Protein AF-A0A2N2G5C1-F1 (afdb_monomer_lite)

pLDDT: mean 96.47, std 3.49, range [79.81, 98.88]

Radius of gyration: 12.52 Å; chains: 1; bounding box: 29×28×28 Å

Sequence (85 aa):
SIDIAKDKAFTSASFGFPTDTWTSIFKQMPHLEQGFSNRNRLIPFGGGLPIFDEDVKIGAIGVSGGTEEEDIICAKYAIEQIGLK

Foldseek 3Di:
DVLQFVLLQVQCQVVVAFLCVLVVVCVVPVVVCVVPVPDPSRDNAGQKGFWDDPPDGPGIGGADDDPRVVSNVVRVVVNVVVVID

Secondary structure (DSSP, 8-state):
-HHHHHHHHHHHHHHSS-TTHHHHHHHH-HHHHHHHTTSTT---SSSEEEEEETTEEEEEEE--SS-HHHHHHHHHHHHHHTT--

Structure (mmCIF, N/CA/C/O backbone):
data_AF-A0A2N2G5C1-F1
#
_entry.id   AF-A0A2N2G5C1-F1
#
loop_
_atom_site.group_PDB
_atom_site.id
_atom_site.type_symbol
_atom_site.label_atom_id
_atom_site.label_alt_id
_atom_site.label_comp_id
_atom_site.label_asym_id
_atom_site.label_entity_id
_atom_site.label_seq_id
_atom_site.pdbx_PDB_ins_code
_atom_site.Cartn_x
_atom_site.Cartn_y
_atom_site.Cartn_z
_atom_site.occupancy
_atom_site.B_iso_or_equiv
_atom_site.auth_seq_id
_atom_site.auth_comp_id
_atom_site.auth_asym_id
_atom_site.auth_atom_id
_atom_site.pdbx_PDB_model_num
ATOM 1 N N . SER A 1 1 ? -0.020 5.028 -12.954 1.00 91.81 1 SER A N 1
ATOM 2 C CA . SER A 1 1 ? -0.472 5.309 -11.576 1.00 91.81 1 SER A CA 1
ATOM 3 C C . SER A 1 1 ? -1.774 4.621 -11.186 1.00 91.81 1 SER A C 1
ATOM 5 O O . SER A 1 1 ? -1.861 4.183 -10.051 1.00 91.81 1 SER A O 1
ATOM 7 N N . ILE A 1 2 ? -2.766 4.465 -12.079 1.00 98.19 2 ILE A N 1
ATOM 8 C CA . ILE A 1 2 ? -4.058 3.826 -11.735 1.00 98.19 2 ILE A CA 1
ATOM 9 C C . ILE A 1 2 ? -3.874 2.416 -11.153 1.00 98.19 2 ILE A C 1
ATOM 11 O O . ILE A 1 2 ? -4.331 2.150 -10.045 1.00 98.19 2 ILE A O 1
ATOM 15 N N . ASP A 1 3 ? -3.190 1.526 -11.873 1.00 98.38 3 ASP A N 1
ATOM 16 C CA . ASP A 1 3 ? -3.034 0.140 -11.413 1.00 98.38 3 ASP A CA 1
ATOM 17 C C . ASP A 1 3 ? -2.076 0.033 -10.223 1.00 98.38 3 ASP A C 1
ATOM 19 O O . ASP A 1 3 ? -2.360 -0.687 -9.275 1.00 98.38 3 ASP A O 1
ATOM 23 N N . I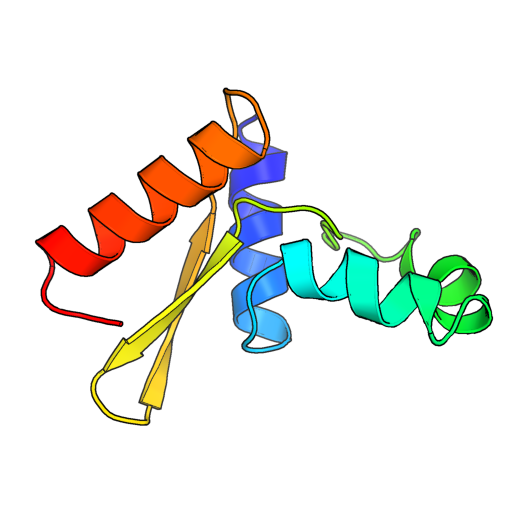LE A 1 4 ? -1.020 0.853 -10.194 1.00 98.31 4 ILE A N 1
ATOM 24 C CA . ILE A 1 4 ? -0.092 0.932 -9.054 1.00 98.31 4 ILE A CA 1
ATOM 25 C C . ILE A 1 4 ? -0.828 1.344 -7.772 1.00 98.31 4 ILE A C 1
ATOM 27 O O . ILE A 1 4 ? -0.622 0.725 -6.736 1.00 98.31 4 ILE A O 1
ATOM 31 N N . ALA A 1 5 ? -1.706 2.352 -7.818 1.00 98.81 5 ALA A N 1
ATOM 32 C CA . ALA A 1 5 ? -2.492 2.762 -6.652 1.00 98.81 5 ALA A CA 1
ATOM 33 C C . ALA A 1 5 ? -3.389 1.618 -6.149 1.00 98.81 5 ALA A C 1
ATOM 35 O O . ALA A 1 5 ? -3.407 1.317 -4.955 1.00 98.81 5 ALA A O 1
ATOM 36 N N . LYS A 1 6 ? -4.077 0.921 -7.064 1.00 98.75 6 LYS A N 1
ATOM 37 C CA . LYS A 1 6 ? -4.907 -0.247 -6.722 1.00 98.75 6 LYS A CA 1
ATOM 38 C C . LYS A 1 6 ? -4.083 -1.382 -6.118 1.00 98.75 6 LYS A C 1
ATOM 40 O O . LYS A 1 6 ? -4.533 -2.023 -5.172 1.00 98.75 6 LYS A O 1
ATOM 45 N N . ASP A 1 7 ? -2.891 -1.628 -6.646 1.00 98.56 7 ASP A N 1
ATOM 46 C CA . ASP A 1 7 ? -2.037 -2.724 -6.198 1.00 98.56 7 ASP A CA 1
ATOM 47 C C . ASP A 1 7 ? -1.272 -2.395 -4.909 1.00 98.56 7 ASP A C 1
ATOM 49 O O . ASP A 1 7 ? -1.054 -3.289 -4.094 1.00 98.56 7 ASP A O 1
ATOM 53 N N . LYS A 1 8 ? -0.981 -1.118 -4.628 1.00 98.75 8 LYS A N 1
ATOM 54 C CA . LYS A 1 8 ? -0.535 -0.658 -3.301 1.00 98.75 8 LYS A CA 1
ATOM 55 C C . LYS A 1 8 ? -1.608 -0.905 -2.238 1.00 98.75 8 LYS A C 1
ATOM 57 O O . LYS A 1 8 ? -1.308 -1.496 -1.200 1.00 98.75 8 LYS A O 1
ATOM 62 N N . ALA A 1 9 ? -2.860 -0.529 -2.520 1.00 98.88 9 ALA A N 1
ATOM 63 C CA . ALA A 1 9 ? -3.990 -0.818 -1.634 1.00 98.88 9 ALA A CA 1
ATOM 64 C C . ALA A 1 9 ? -4.152 -2.332 -1.430 1.00 98.88 9 ALA A C 1
ATOM 66 O O . ALA A 1 9 ? -4.238 -2.809 -0.303 1.00 98.88 9 ALA A O 1
ATOM 67 N N . PHE A 1 10 ? -4.124 -3.111 -2.515 1.00 98.69 10 PHE A N 1
ATOM 68 C CA . PHE A 1 10 ? -4.225 -4.569 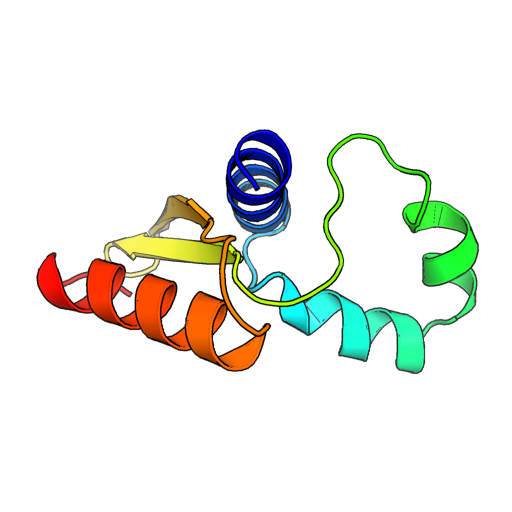-2.453 1.00 98.69 10 PHE A CA 1
ATOM 69 C C . PHE A 1 10 ? -3.089 -5.207 -1.649 1.00 98.69 10 PHE A C 1
ATOM 71 O O . PHE A 1 10 ? -3.344 -6.081 -0.820 1.00 98.69 10 PHE A O 1
ATOM 78 N N . THR A 1 11 ? -1.850 -4.761 -1.861 1.00 98.38 11 THR A N 1
ATOM 79 C CA . THR A 1 11 ? -0.679 -5.242 -1.123 1.00 98.38 11 THR A CA 1
ATOM 80 C C . THR A 1 11 ? -0.865 -4.986 0.366 1.00 98.38 11 THR A C 1
ATOM 82 O O . THR A 1 11 ? -0.806 -5.918 1.168 1.00 98.38 11 THR A O 1
ATOM 85 N N . SER A 1 12 ? -1.158 -3.743 0.744 1.00 98.62 12 SER A N 1
ATOM 86 C CA . SER A 1 12 ? -1.304 -3.384 2.150 1.00 98.62 12 SER A CA 1
ATOM 87 C C . SER A 1 12 ? -2.500 -4.079 2.811 1.00 98.62 12 SER A C 1
ATOM 89 O O . SER A 1 12 ? -2.365 -4.622 3.907 1.00 98.62 12 SER A O 1
ATOM 91 N N . ALA A 1 13 ? -3.634 -4.205 2.114 1.00 98.44 13 ALA A N 1
ATOM 92 C CA . ALA A 1 13 ? -4.780 -4.979 2.592 1.00 98.44 13 ALA A CA 1
ATOM 93 C C . ALA A 1 13 ? -4.433 -6.463 2.801 1.00 98.44 13 ALA A C 1
ATOM 95 O O . ALA A 1 13 ? -4.866 -7.056 3.790 1.00 98.44 13 ALA A O 1
ATOM 96 N N . SER A 1 14 ? -3.629 -7.060 1.916 1.00 97.38 14 SER A N 1
ATOM 97 C CA . SER A 1 14 ? -3.262 -8.482 1.982 1.00 97.38 14 SER A CA 1
ATOM 98 C C . SER A 1 14 ? -2.358 -8.791 3.173 1.00 97.38 14 SER A C 1
ATOM 100 O O . SER A 1 14 ? -2.620 -9.736 3.914 1.00 97.38 14 SER A O 1
ATOM 102 N N . PHE A 1 15 ? -1.325 -7.976 3.394 1.00 96.31 15 PHE A N 1
ATOM 103 C CA . PHE A 1 15 ? -0.325 -8.234 4.436 1.00 96.31 15 PHE A CA 1
ATOM 104 C C . PHE A 1 15 ? -0.623 -7.532 5.766 1.00 96.31 15 PHE A C 1
ATOM 106 O O . PHE A 1 15 ? -0.161 -7.974 6.812 1.00 96.31 15 PHE A O 1
ATOM 113 N N . GLY A 1 16 ? -1.447 -6.483 5.750 1.00 97.31 16 GLY A N 1
ATOM 114 C CA . GLY A 1 16 ? -1.835 -5.724 6.939 1.00 97.31 16 GLY A CA 1
ATOM 115 C C . GLY A 1 16 ? -0.792 -4.726 7.433 1.00 97.31 16 GLY A C 1
ATOM 116 O O . GLY A 1 16 ? -0.869 -4.315 8.584 1.00 97.31 16 GLY A O 1
ATOM 117 N N . PHE A 1 17 ? 0.166 -4.337 6.590 1.00 98.19 17 PHE A N 1
ATOM 118 C CA . PHE A 1 17 ? 1.180 -3.338 6.922 1.00 98.19 17 PHE A CA 1
ATOM 119 C C . PHE A 1 17 ? 1.443 -2.370 5.749 1.00 98.19 17 PHE A C 1
ATOM 121 O O . PHE A 1 17 ? 1.071 -2.677 4.608 1.00 98.19 17 PHE A O 1
ATOM 128 N N . PRO A 1 18 ? 2.058 -1.198 6.006 1.00 98.62 18 PRO A N 1
ATOM 129 C CA . PRO A 1 18 ? 2.437 -0.226 4.977 1.00 98.62 18 PRO A CA 1
ATOM 130 C C . PRO A 1 18 ? 3.349 -0.808 3.891 1.00 98.62 18 PRO A C 1
ATOM 132 O O . PRO A 1 18 ? 4.281 -1.549 4.198 1.00 98.62 18 PRO A O 1
ATOM 135 N N . THR A 1 19 ? 3.120 -0.487 2.618 1.00 98.50 19 THR A N 1
ATOM 136 C CA . THR A 1 19 ? 3.855 -1.113 1.501 1.00 98.50 19 THR A CA 1
ATOM 137 C C . THR A 1 19 ? 5.362 -0.845 1.512 1.00 98.50 19 THR A C 1
ATOM 139 O O . THR A 1 19 ? 6.127 -1.705 1.085 1.00 98.50 19 THR A O 1
ATOM 142 N N . ASP A 1 20 ? 5.806 0.284 2.064 1.00 98.19 20 ASP A N 1
ATOM 143 C CA . ASP A 1 20 ? 7.216 0.632 2.306 1.00 98.19 20 ASP A CA 1
ATOM 144 C C . ASP A 1 20 ? 7.905 -0.288 3.331 1.00 98.19 20 ASP A C 1
ATOM 146 O O . ASP A 1 20 ? 9.130 -0.431 3.322 1.00 98.19 20 ASP A O 1
ATOM 150 N N . THR A 1 21 ? 7.140 -1.003 4.162 1.00 98.00 21 THR A N 1
ATOM 151 C CA . THR A 1 21 ? 7.684 -2.016 5.085 1.00 98.00 21 THR A CA 1
ATOM 152 C C . THR A 1 21 ? 8.394 -3.145 4.326 1.00 98.00 21 THR A C 1
ATOM 154 O O . THR A 1 21 ? 9.378 -3.698 4.825 1.00 98.00 21 THR A O 1
ATOM 157 N N . TRP A 1 22 ? 7.969 -3.453 3.092 1.00 96.50 22 TRP A N 1
ATOM 158 C CA . TRP A 1 22 ? 8.629 -4.454 2.245 1.00 96.50 22 TRP A CA 1
ATOM 159 C C . TRP A 1 22 ? 10.090 -4.129 1.960 1.00 96.50 22 TRP A C 1
ATOM 161 O O . TRP A 1 22 ? 10.918 -5.037 1.979 1.00 96.50 22 TRP A O 1
ATOM 171 N N . THR A 1 23 ? 10.433 -2.853 1.782 1.00 93.94 23 THR A N 1
ATOM 172 C CA . THR A 1 23 ? 11.819 -2.419 1.572 1.00 93.94 23 THR A CA 1
ATOM 173 C C . THR A 1 23 ? 12.714 -2.856 2.732 1.00 93.94 23 THR A C 1
ATOM 175 O O . THR A 1 23 ? 13.828 -3.338 2.525 1.00 93.94 23 THR A O 1
ATOM 178 N N . SER A 1 24 ? 12.224 -2.732 3.968 1.00 95.25 24 SER A N 1
ATOM 179 C CA . SER A 1 24 ? 12.943 -3.183 5.164 1.00 95.25 24 SER A CA 1
ATOM 180 C C . SER A 1 24 ? 13.010 -4.710 5.256 1.00 95.25 24 SER A C 1
ATOM 182 O O . SER A 1 24 ? 14.068 -5.250 5.581 1.00 95.25 24 SER A O 1
ATOM 184 N N . ILE A 1 25 ? 11.921 -5.412 4.919 1.00 9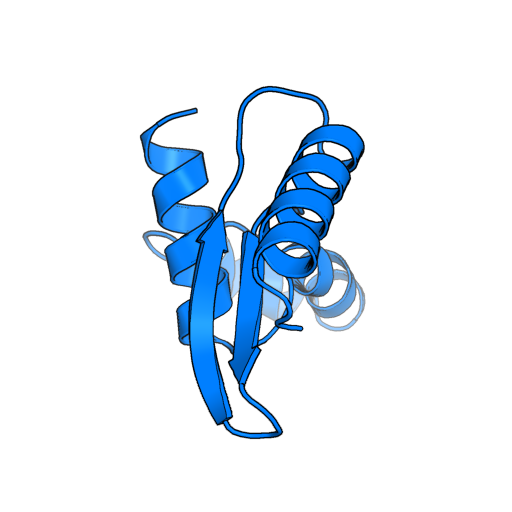5.81 25 ILE A N 1
ATOM 185 C CA . ILE A 1 25 ? 11.871 -6.884 4.895 1.00 95.81 25 ILE A CA 1
ATOM 186 C C . ILE A 1 25 ? 12.888 -7.443 3.894 1.00 95.81 25 ILE A C 1
ATOM 188 O O . ILE A 1 25 ? 13.681 -8.313 4.245 1.00 95.81 25 ILE A O 1
ATOM 192 N N . PHE A 1 26 ? 12.914 -6.924 2.667 1.00 95.25 26 PHE A N 1
ATOM 193 C CA . PHE A 1 26 ? 13.829 -7.379 1.620 1.00 95.25 26 PHE A CA 1
ATOM 194 C C . PHE A 1 26 ? 15.293 -7.116 1.969 1.00 95.25 26 PHE A C 1
ATOM 196 O O . PHE A 1 26 ? 16.126 -8.002 1.782 1.00 95.25 26 PHE A O 1
ATOM 203 N N . LYS A 1 27 ? 15.606 -5.973 2.594 1.00 94.12 27 LYS A N 1
ATOM 204 C CA . LYS A 1 27 ? 16.959 -5.701 3.110 1.00 94.12 27 LYS A CA 1
ATOM 205 C C . LYS A 1 27 ? 17.413 -6.728 4.152 1.00 94.12 27 LYS A C 1
ATOM 207 O O . LYS A 1 27 ? 18.580 -7.107 4.155 1.00 94.12 27 LYS A O 1
ATOM 212 N N . GLN A 1 28 ? 16.518 -7.169 5.037 1.00 96.56 28 GLN A N 1
ATOM 213 C CA . GLN A 1 28 ? 16.838 -8.167 6.067 1.00 96.56 28 GLN A CA 1
ATOM 214 C C . GLN A 1 28 ? 16.844 -9.600 5.521 1.00 96.56 28 GLN A C 1
ATOM 216 O O . GLN A 1 28 ? 17.573 -10.455 6.023 1.00 96.56 28 GLN A O 1
ATOM 221 N N . MET A 1 29 ? 16.038 -9.872 4.494 1.00 94.38 29 MET A N 1
ATOM 222 C CA . MET A 1 29 ? 15.828 -11.202 3.926 1.00 94.38 29 MET A CA 1
ATOM 223 C C . MET A 1 29 ? 15.891 -11.167 2.386 1.00 94.38 29 MET A C 1
ATOM 225 O O . MET A 1 29 ? 14.864 -11.342 1.729 1.00 94.38 29 MET A O 1
ATOM 229 N N . PRO A 1 30 ? 17.085 -11.022 1.775 1.00 92.38 30 PRO A N 1
ATOM 230 C CA . PRO A 1 30 ? 17.220 -10.853 0.319 1.00 92.38 30 PRO A CA 1
ATOM 231 C C . PRO A 1 30 ? 16.662 -12.017 -0.518 1.00 92.38 30 PRO A C 1
ATOM 233 O O . PRO A 1 30 ? 16.254 -11.845 -1.663 1.00 92.38 30 PRO A O 1
ATOM 236 N N . HIS A 1 31 ? 16.602 -13.224 0.053 1.00 92.06 31 HIS A N 1
ATOM 237 C CA . HIS A 1 31 ? 15.985 -14.380 -0.602 1.00 92.06 31 HIS A CA 1
ATOM 238 C C . HIS A 1 31 ? 14.468 -14.204 -0.811 1.00 92.06 31 HIS A C 1
ATOM 240 O O . HIS A 1 31 ? 13.915 -14.753 -1.765 1.00 92.06 31 HIS A O 1
ATOM 246 N N . LEU A 1 32 ? 13.791 -13.427 0.045 1.00 92.69 32 LEU A N 1
ATOM 247 C CA . LEU A 1 32 ? 12.379 -13.094 -0.141 1.00 92.69 32 LEU A CA 1
ATOM 248 C C . LEU A 1 32 ? 12.190 -12.125 -1.301 1.00 92.69 32 LEU A C 1
ATOM 250 O O . LEU A 1 32 ? 11.249 -12.310 -2.062 1.00 92.69 32 LEU A O 1
ATOM 254 N N . GLU A 1 33 ? 13.091 -11.161 -1.494 1.00 92.69 33 GLU A N 1
ATOM 255 C CA . GLU A 1 33 ? 13.034 -10.240 -2.635 1.00 92.69 33 GLU A CA 1
ATOM 256 C C . GLU A 1 33 ? 13.003 -11.017 -3.959 1.00 92.69 33 GLU A C 1
ATOM 258 O O . GLU A 1 33 ? 12.106 -10.833 -4.777 1.00 92.69 33 GLU A O 1
ATOM 263 N N . GLN A 1 34 ? 13.897 -11.994 -4.130 1.00 87.31 34 GLN A N 1
ATOM 264 C CA . GLN A 1 34 ? 13.923 -12.837 -5.332 1.00 87.31 34 GLN A CA 1
ATOM 265 C C . GLN A 1 34 ? 12.618 -13.626 -5.542 1.00 87.31 34 GLN A C 1
ATOM 267 O O . GLN A 1 34 ? 12.155 -13.778 -6.673 1.00 87.31 34 GLN A O 1
ATOM 272 N N . GLY A 1 35 ? 12.017 -14.128 -4.459 1.00 87.75 35 GLY A N 1
ATOM 273 C CA . GLY A 1 35 ? 10.790 -14.928 -4.512 1.00 87.75 35 GLY A CA 1
ATOM 274 C C . GLY A 1 35 ? 9.493 -14.117 -4.625 1.00 87.75 35 GLY A C 1
ATOM 275 O O . GLY A 1 35 ? 8.482 -14.644 -5.103 1.00 87.75 35 GLY A O 1
ATOM 276 N N . PHE A 1 36 ? 9.499 -12.857 -4.182 1.00 88.94 36 PHE A N 1
ATOM 277 C CA . PHE A 1 36 ? 8.304 -12.019 -4.071 1.00 88.94 36 PHE A CA 1
ATOM 278 C C . PHE A 1 36 ? 8.240 -10.893 -5.099 1.00 88.94 36 PHE A C 1
ATOM 280 O O . PHE A 1 36 ? 7.133 -10.569 -5.515 1.00 88.94 36 PHE A O 1
ATOM 287 N N . SER A 1 37 ? 9.361 -10.363 -5.595 1.00 79.81 37 SER A N 1
ATOM 288 C CA . SER A 1 37 ? 9.362 -9.229 -6.539 1.00 79.81 37 SER A CA 1
ATOM 289 C C . SER A 1 37 ? 8.604 -9.488 -7.849 1.00 79.81 37 SER A C 1
ATOM 291 O O . SER A 1 37 ? 8.196 -8.543 -8.511 1.00 79.81 37 SER A O 1
ATOM 293 N N . ASN A 1 38 ? 8.354 -10.754 -8.205 1.00 84.88 38 ASN A N 1
ATOM 294 C CA . ASN A 1 38 ? 7.570 -11.144 -9.387 1.00 84.88 38 ASN A CA 1
ATOM 295 C C . ASN A 1 38 ? 6.128 -11.575 -9.065 1.00 84.88 38 ASN A C 1
ATOM 297 O O . ASN A 1 38 ? 5.421 -12.101 -9.929 1.00 84.88 38 ASN A O 1
ATOM 301 N N . ARG A 1 39 ? 5.675 -11.427 -7.816 1.00 91.25 39 ARG A N 1
ATOM 302 C CA . ARG A 1 39 ? 4.308 -11.787 -7.435 1.00 91.25 39 ARG A CA 1
ATOM 303 C C . ARG A 1 39 ? 3.336 -10.763 -7.996 1.00 91.25 39 ARG A C 1
ATOM 305 O O . ARG A 1 39 ? 3.501 -9.561 -7.819 1.00 91.25 39 ARG A O 1
ATOM 312 N N . ASN A 1 40 ? 2.294 -11.272 -8.649 1.00 94.75 40 ASN A N 1
ATOM 313 C CA . ASN A 1 40 ? 1.256 -10.431 -9.220 1.00 94.75 40 ASN A CA 1
ATOM 314 C C . ASN A 1 40 ? 0.669 -9.505 -8.143 1.00 94.75 40 ASN A C 1
ATOM 316 O O . ASN A 1 40 ? 0.326 -9.971 -7.054 1.00 94.75 40 ASN A O 1
ATOM 320 N N . ARG A 1 41 ? 0.529 -8.221 -8.487 1.00 96.69 41 ARG A N 1
ATOM 321 C CA . ARG A 1 41 ? -0.059 -7.161 -7.653 1.00 96.69 41 ARG A CA 1
ATOM 322 C C . ARG A 1 41 ? 0.709 -6.794 -6.380 1.00 96.69 41 ARG A C 1
ATOM 324 O O . ARG A 1 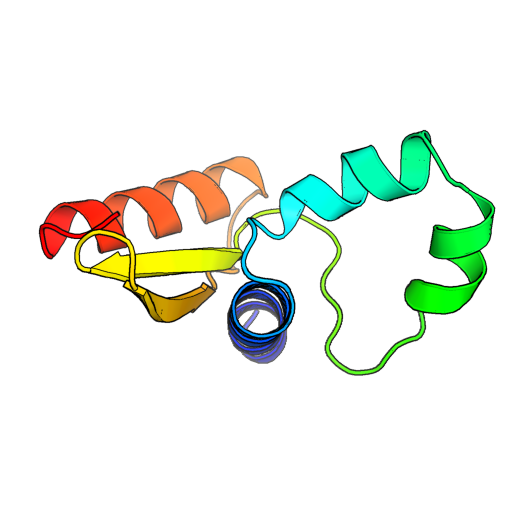41 ? 0.186 -6.020 -5.582 1.00 96.69 41 ARG A O 1
ATOM 331 N N . LEU A 1 42 ? 1.919 -7.323 -6.171 1.00 97.00 42 LEU A N 1
ATOM 332 C CA . LEU A 1 42 ? 2.784 -6.880 -5.079 1.00 97.00 42 LEU A CA 1
ATOM 333 C C . LEU A 1 42 ? 3.457 -5.556 -5.455 1.00 97.00 42 LEU A C 1
ATOM 335 O O . LEU A 1 42 ? 4.190 -5.498 -6.439 1.00 97.00 42 LEU A O 1
ATOM 339 N N . ILE A 1 43 ? 3.273 -4.527 -4.628 1.00 97.25 43 ILE A N 1
ATOM 340 C CA . ILE A 1 43 ? 4.012 -3.264 -4.727 1.00 97.25 43 ILE A CA 1
ATOM 341 C C . ILE A 1 43 ? 4.877 -3.094 -3.469 1.00 97.25 43 ILE A C 1
ATOM 343 O O . ILE A 1 43 ? 4.341 -2.743 -2.417 1.00 97.25 43 ILE A O 1
ATOM 347 N N . PRO A 1 44 ? 6.198 -3.350 -3.542 1.00 96.12 44 PRO A N 1
ATOM 348 C CA . PRO A 1 44 ? 7.091 -3.339 -2.383 1.00 96.12 44 PRO A CA 1
ATOM 349 C C . PRO A 1 44 ? 7.735 -1.961 -2.132 1.00 96.12 44 PRO A C 1
ATOM 351 O O . PRO A 1 44 ? 8.913 -1.880 -1.801 1.00 96.12 44 PRO A O 1
ATOM 354 N N . PHE A 1 45 ? 6.982 -0.878 -2.339 1.00 96.38 45 PHE A N 1
ATOM 355 C CA . PHE A 1 45 ? 7.401 0.500 -2.055 1.00 96.38 45 PHE A CA 1
ATOM 356 C C . PHE A 1 45 ? 6.199 1.353 -1.630 1.00 96.38 45 PHE A C 1
ATOM 358 O O . PHE A 1 45 ? 5.044 0.991 -1.875 1.00 96.38 45 PHE A O 1
ATOM 365 N N . GLY A 1 46 ? 6.467 2.469 -0.962 1.00 98.25 46 GLY A N 1
ATOM 366 C CA . GLY A 1 46 ? 5.519 3.270 -0.194 1.00 98.25 46 GLY A CA 1
ATOM 367 C C . GLY A 1 46 ? 4.335 3.846 -0.958 1.00 98.25 46 GLY A C 1
ATOM 368 O O . GLY A 1 46 ? 4.350 3.995 -2.179 1.00 98.25 46 GLY A O 1
ATOM 369 N N . GLY A 1 47 ? 3.279 4.162 -0.207 1.00 98.56 47 GLY A N 1
ATOM 370 C CA . GLY A 1 47 ? 2.030 4.759 -0.691 1.00 98.56 47 GLY A CA 1
ATOM 371 C C . GLY A 1 47 ? 0.792 3.875 -0.516 1.00 98.56 47 GLY A C 1
ATOM 372 O O . GLY A 1 47 ? -0.309 4.332 -0.802 1.00 98.56 47 GLY A O 1
ATOM 373 N N . GLY A 1 48 ? 0.937 2.622 -0.074 1.00 98.81 48 GLY A N 1
ATOM 374 C CA . GLY A 1 48 ? -0.175 1.786 0.379 1.00 98.81 48 GLY A CA 1
ATOM 375 C C . GLY A 1 48 ? -0.179 1.658 1.897 1.00 98.81 48 GLY A C 1
ATOM 376 O O . GLY A 1 48 ? 0.846 1.286 2.463 1.00 98.81 48 GLY A O 1
ATOM 377 N N . LEU A 1 49 ? -1.310 1.942 2.544 1.00 98.88 49 LEU A N 1
ATOM 378 C CA . LEU A 1 49 ? -1.456 1.907 4.002 1.00 98.88 49 LEU A CA 1
ATOM 379 C C . LEU A 1 49 ? -2.693 1.100 4.409 1.00 98.88 49 LEU A C 1
ATOM 381 O O . LEU A 1 49 ? -3.739 1.244 3.765 1.00 98.88 49 LEU A O 1
ATOM 385 N N . PRO A 1 50 ? -2.602 0.274 5.465 1.00 98.69 50 PRO A N 1
ATOM 386 C CA . PRO A 1 50 ? -3.766 -0.404 6.015 1.00 98.69 50 PRO A C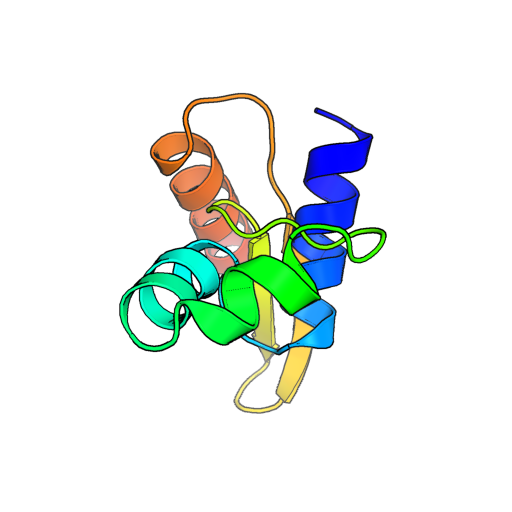A 1
ATOM 387 C C . PRO A 1 50 ? -4.670 0.626 6.700 1.00 98.69 50 PRO A C 1
ATOM 389 O O . PRO A 1 50 ? -4.186 1.655 7.155 1.00 98.69 50 PRO A O 1
ATOM 392 N N . ILE A 1 51 ? -5.969 0.341 6.756 1.00 98.69 51 ILE A N 1
ATOM 393 C CA . ILE A 1 51 ? -6.947 1.153 7.485 1.00 98.69 51 ILE A CA 1
ATOM 394 C C . ILE A 1 51 ? -7.509 0.306 8.620 1.00 98.69 51 ILE A C 1
ATOM 396 O O . ILE A 1 51 ? -8.018 -0.799 8.386 1.00 98.69 51 ILE A O 1
ATOM 400 N N . PHE A 1 52 ? -7.430 0.844 9.825 1.00 97.94 52 PHE A N 1
ATOM 401 C CA . PHE A 1 52 ? -7.901 0.263 11.065 1.00 97.94 52 PHE A CA 1
ATOM 402 C C . PHE A 1 52 ? -9.022 1.104 11.668 1.00 97.94 52 PHE A C 1
ATOM 404 O O . PHE A 1 52 ? -8.926 2.329 11.771 1.00 97.94 52 PHE A O 1
ATOM 411 N N . ASP A 1 53 ? -10.064 0.405 12.103 1.00 97.62 53 ASP A N 1
ATOM 412 C CA . ASP A 1 53 ? -11.040 0.904 13.063 1.00 97.62 53 ASP A CA 1
ATOM 413 C C . ASP A 1 53 ? -10.789 0.163 14.379 1.00 97.62 53 ASP A C 1
ATOM 415 O O . ASP A 1 53 ? -10.851 -1.069 14.429 1.00 97.62 53 ASP A O 1
ATOM 419 N N . GLU A 1 54 ? -10.381 0.906 15.407 1.00 93.56 54 GLU A N 1
ATOM 420 C CA . GLU A 1 54 ? -9.765 0.360 16.622 1.00 93.56 54 GLU A CA 1
ATOM 421 C C . GLU A 1 54 ? -8.588 -0.587 16.292 1.00 93.56 54 GLU A C 1
ATOM 423 O O . GLU A 1 54 ? -7.589 -0.150 15.718 1.00 93.56 54 GLU A O 1
ATOM 428 N N . ASP A 1 55 ? -8.699 -1.873 16.639 1.00 93.62 55 ASP A N 1
ATOM 429 C CA . ASP A 1 55 ? -7.701 -2.915 16.360 1.00 93.62 55 ASP A CA 1
ATOM 430 C C . ASP A 1 55 ? -8.090 -3.800 15.158 1.00 93.62 55 ASP A C 1
ATOM 432 O O . ASP A 1 55 ? -7.418 -4.788 14.841 1.00 93.62 55 ASP A O 1
ATOM 436 N N . VAL A 1 56 ? -9.184 -3.469 14.464 1.00 97.19 56 VAL A N 1
ATOM 437 C CA . VAL A 1 56 ? -9.700 -4.25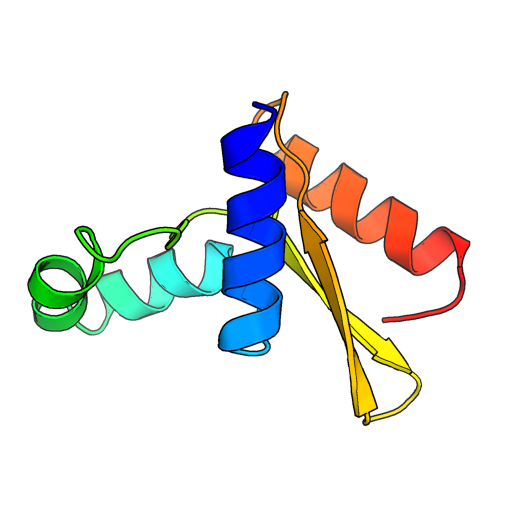1 13.339 1.00 97.19 56 VAL A CA 1
ATOM 438 C C . VAL A 1 56 ? -9.265 -3.620 12.024 1.00 97.19 56 VAL A C 1
ATOM 440 O O . VAL A 1 56 ? -9.658 -2.509 11.678 1.00 97.19 56 VAL A O 1
ATOM 443 N N . LYS A 1 57 ? -8.487 -4.362 11.231 1.00 97.38 57 LYS A N 1
ATOM 444 C CA . LYS A 1 57 ? -8.156 -3.967 9.856 1.00 97.38 57 LYS A CA 1
ATOM 445 C C . LYS A 1 57 ? -9.401 -4.075 8.976 1.00 97.38 57 LYS A C 1
ATOM 447 O O . LYS A 1 57 ? -9.816 -5.183 8.633 1.00 97.38 57 LYS A O 1
ATOM 452 N N . ILE A 1 58 ? -9.948 -2.938 8.565 1.00 98.06 58 ILE A N 1
ATOM 453 C CA . ILE A 1 58 ? -11.156 -2.866 7.731 1.00 98.06 58 ILE A CA 1
ATOM 454 C C . ILE A 1 58 ? -10.848 -2.720 6.236 1.00 98.06 58 ILE A C 1
ATOM 456 O O . ILE A 1 58 ? -11.729 -2.903 5.397 1.00 98.06 58 ILE A O 1
ATOM 460 N N . GLY A 1 59 ? -9.601 -2.409 5.875 1.00 98.38 59 GLY A N 1
ATOM 461 C CA . GLY A 1 59 ? -9.203 -2.250 4.481 1.00 98.38 59 GLY A CA 1
ATOM 462 C C . GLY A 1 59 ? -7.801 -1.679 4.317 1.00 98.38 59 GLY A C 1
ATOM 463 O O . GLY A 1 59 ? -6.941 -1.851 5.180 1.00 98.38 59 GLY A O 1
ATOM 464 N N . ALA A 1 60 ? -7.575 -1.027 3.179 1.00 98.81 60 ALA A N 1
ATOM 465 C CA . ALA A 1 60 ? -6.356 -0.288 2.880 1.00 98.81 60 ALA A CA 1
ATOM 466 C C . ALA A 1 60 ? -6.617 0.781 1.812 1.00 98.81 60 ALA A C 1
ATOM 468 O O . ALA A 1 60 ? -7.494 0.620 0.960 1.00 98.81 60 ALA A O 1
ATOM 469 N N . ILE A 1 61 ? -5.802 1.830 1.820 1.00 98.81 61 ILE A N 1
ATOM 470 C CA . ILE A 1 61 ? -5.718 2.845 0.768 1.00 98.81 61 ILE A CA 1
ATOM 471 C C . ILE A 1 61 ? -4.410 2.673 -0.002 1.00 98.81 61 ILE A C 1
ATOM 473 O O . ILE A 1 61 ? -3.412 2.199 0.537 1.00 98.81 61 ILE A O 1
ATOM 477 N N . GLY A 1 62 ? -4.409 3.059 -1.274 1.00 98.81 62 GLY A N 1
ATOM 478 C CA . GLY A 1 62 ? -3.210 3.129 -2.094 1.00 98.81 62 GLY A CA 1
ATOM 479 C C . GLY A 1 62 ? -3.197 4.410 -2.911 1.00 98.81 62 GLY A C 1
ATOM 480 O O . GLY A 1 62 ? -4.170 4.720 -3.596 1.00 98.81 62 GLY A O 1
ATOM 481 N N . VAL A 1 63 ? -2.088 5.140 -2.843 1.00 98.81 63 VAL A N 1
ATOM 482 C CA . VAL A 1 63 ? -1.851 6.383 -3.576 1.00 98.81 63 VAL A CA 1
ATOM 483 C C . VAL A 1 63 ? -0.658 6.197 -4.505 1.00 98.81 63 VAL A C 1
ATOM 485 O O . VAL A 1 63 ? 0.350 5.574 -4.159 1.00 98.81 63 VAL A O 1
ATOM 488 N N . SER A 1 64 ? -0.803 6.687 -5.732 1.00 98.69 64 SER A N 1
ATOM 489 C CA . SER A 1 64 ? 0.270 6.719 -6.716 1.00 98.69 64 SER A CA 1
ATOM 490 C C . SER A 1 64 ? 0.108 7.931 -7.615 1.00 98.69 64 SER A C 1
ATOM 492 O O . SER A 1 64 ? -0.941 8.107 -8.239 1.00 98.69 64 SER A O 1
ATOM 494 N N . GLY A 1 65 ? 1.166 8.722 -7.735 1.00 98.00 65 GLY A N 1
ATOM 495 C CA . GLY A 1 65 ? 1.229 9.833 -8.680 1.00 98.00 65 GLY A CA 1
ATOM 496 C C . GLY A 1 65 ? 2.388 10.791 -8.436 1.00 98.00 65 GLY A C 1
ATOM 497 O O . GLY A 1 65 ? 2.858 11.383 -9.406 1.00 98.00 65 GLY A O 1
ATOM 498 N N . GLY A 1 66 ? 2.844 10.916 -7.187 1.00 97.38 66 GLY A N 1
ATOM 499 C CA . GLY A 1 66 ? 3.994 11.735 -6.811 1.00 97.38 66 GLY A CA 1
ATOM 500 C C . GLY A 1 66 ? 5.259 10.912 -6.573 1.00 97.38 66 GLY A C 1
ATOM 501 O O . GLY A 1 66 ? 5.408 9.784 -7.051 1.00 97.38 66 GLY A O 1
ATOM 502 N N . THR A 1 67 ? 6.178 11.494 -5.812 1.00 98.38 67 THR A N 1
ATOM 503 C CA . THR A 1 67 ? 7.252 10.764 -5.134 1.00 98.38 67 THR A CA 1
ATOM 504 C C . THR A 1 67 ? 6.678 9.778 -4.111 1.00 98.38 67 THR A C 1
ATOM 506 O O . THR A 1 67 ? 5.534 9.901 -3.677 1.00 98.38 67 THR A O 1
ATOM 509 N N . GLU A 1 68 ? 7.477 8.793 -3.697 1.00 97.81 68 GLU A N 1
ATOM 510 C CA . GLU A 1 68 ? 7.066 7.823 -2.672 1.00 97.81 68 GLU A CA 1
ATOM 511 C C . GLU A 1 68 ? 6.631 8.512 -1.366 1.00 97.81 68 GLU A C 1
ATOM 513 O O . GLU A 1 68 ? 5.600 8.158 -0.797 1.00 97.81 68 GLU A O 1
ATOM 518 N N . GLU A 1 69 ? 7.373 9.537 -0.939 1.00 98.44 69 GLU A N 1
ATOM 519 C CA . GLU A 1 69 ? 7.064 10.335 0.252 1.00 98.44 69 GLU A CA 1
ATOM 520 C C . GLU A 1 69 ? 5.723 11.074 0.105 1.00 98.44 69 GLU A C 1
ATOM 522 O O . GLU A 1 69 ? 4.887 11.027 1.005 1.00 98.44 69 GLU A O 1
ATOM 527 N N . GLU A 1 70 ? 5.471 11.707 -1.046 1.00 98.69 70 GLU A N 1
ATOM 528 C CA . GLU A 1 70 ? 4.197 12.385 -1.328 1.00 98.69 70 GLU A CA 1
ATOM 529 C C . GLU A 1 70 ? 3.022 11.401 -1.352 1.00 98.69 70 GLU A C 1
ATOM 531 O O . GLU A 1 70 ? 1.976 11.684 -0.767 1.00 98.69 70 GLU A O 1
ATOM 536 N N . ASP A 1 71 ? 3.195 10.224 -1.964 1.00 98.81 71 ASP A N 1
ATOM 537 C CA . ASP A 1 71 ? 2.172 9.176 -1.973 1.00 98.81 71 ASP A CA 1
ATOM 538 C C . ASP A 1 71 ? 1.832 8.729 -0.535 1.00 98.81 71 ASP A C 1
ATOM 540 O O . ASP A 1 71 ? 0.656 8.571 -0.194 1.00 98.81 71 ASP A O 1
ATOM 544 N N . ILE A 1 72 ? 2.842 8.558 0.330 1.00 98.75 72 ILE A N 1
ATOM 545 C CA . ILE A 1 72 ? 2.653 8.222 1.751 1.00 98.75 72 ILE A CA 1
ATOM 546 C C . ILE A 1 72 ? 1.922 9.351 2.488 1.00 98.75 72 ILE A C 1
ATOM 548 O O . ILE A 1 72 ? 0.971 9.074 3.221 1.00 98.75 72 ILE A O 1
ATOM 552 N N . ILE A 1 73 ? 2.341 10.608 2.310 1.00 98.75 73 ILE A N 1
ATOM 553 C CA . ILE A 1 73 ? 1.728 11.775 2.964 1.00 98.75 73 ILE A CA 1
ATOM 554 C C . ILE A 1 73 ? 0.250 11.888 2.581 1.00 98.75 73 ILE A C 1
ATOM 556 O O . ILE A 1 73 ? -0.602 12.033 3.457 1.00 98.75 73 ILE A O 1
ATOM 560 N N . CYS A 1 74 ? -0.075 11.761 1.293 1.00 98.69 74 CYS A N 1
ATOM 561 C CA . CYS A 1 74 ? -1.455 11.790 0.818 1.00 98.69 74 CYS A CA 1
ATOM 562 C C . CYS A 1 74 ? -2.296 10.644 1.398 1.00 98.69 74 CYS A C 1
ATOM 564 O O . CYS A 1 74 ? -3.431 10.875 1.816 1.00 98.69 74 CYS A O 1
ATOM 566 N N . ALA A 1 75 ? -1.752 9.423 1.440 1.00 98.69 75 ALA A N 1
ATOM 567 C CA . ALA A 1 75 ? -2.445 8.266 2.000 1.00 98.69 75 ALA A CA 1
ATOM 568 C C . ALA A 1 75 ? -2.736 8.448 3.499 1.00 98.69 75 ALA A C 1
ATOM 570 O O . ALA A 1 75 ? -3.871 8.238 3.923 1.00 98.69 75 ALA A O 1
ATOM 571 N N . LYS A 1 76 ? -1.741 8.894 4.283 1.00 98.62 76 LYS A N 1
ATOM 572 C CA . LYS A 1 76 ? -1.894 9.179 5.721 1.00 98.62 76 LYS A CA 1
ATOM 573 C C . LYS A 1 76 ? -2.944 10.254 5.964 1.00 98.62 76 LYS A C 1
ATOM 575 O O . LYS A 1 76 ? -3.877 10.034 6.728 1.00 98.62 76 LYS A O 1
ATOM 580 N N . TYR A 1 77 ? -2.837 11.375 5.249 1.00 98.62 77 TYR A N 1
ATOM 581 C CA . TYR A 1 77 ? -3.775 12.484 5.385 1.00 98.62 77 TYR A CA 1
ATOM 582 C C . TYR A 1 77 ? -5.223 12.040 5.132 1.00 98.62 77 TYR A C 1
ATOM 584 O O . TYR A 1 77 ? -6.117 12.391 5.896 1.00 98.62 77 TYR A O 1
ATOM 592 N N . ALA A 1 78 ? -5.470 11.223 4.102 1.00 98.50 78 ALA A N 1
ATOM 593 C CA . ALA A 1 78 ? -6.811 10.725 3.797 1.00 98.50 78 ALA A CA 1
ATOM 594 C C . ALA A 1 78 ? -7.408 9.849 4.916 1.00 98.50 78 ALA A C 1
ATOM 596 O O . ALA A 1 78 ? -8.598 9.970 5.201 1.00 98.50 78 ALA A O 1
ATOM 597 N N . ILE A 1 79 ? -6.598 8.996 5.555 1.00 98.44 79 ILE A N 1
ATOM 598 C CA . ILE A 1 79 ? -7.025 8.165 6.694 1.00 98.44 79 ILE A CA 1
ATOM 599 C C . ILE A 1 79 ? -7.358 9.045 7.908 1.00 98.44 79 ILE A C 1
ATOM 601 O O . ILE A 1 79 ? -8.409 8.883 8.530 1.00 98.44 79 ILE A O 1
ATOM 605 N N . GLU A 1 80 ? -6.509 10.031 8.201 1.00 98.06 80 GLU A N 1
ATOM 606 C CA . GLU A 1 80 ? -6.723 10.974 9.303 1.00 98.06 80 GLU A CA 1
ATOM 607 C C . GLU A 1 80 ? -8.015 11.787 9.121 1.00 98.06 80 GLU A C 1
ATOM 609 O O . GLU A 1 80 ? -8.752 11.997 10.084 1.00 98.06 80 GLU A O 1
ATOM 614 N N . GLN A 1 81 ? -8.339 12.205 7.889 1.00 98.38 81 GLN A N 1
ATOM 615 C CA . GLN A 1 81 ? -9.560 12.973 7.600 1.00 98.38 81 GLN A CA 1
ATOM 616 C C . GLN A 1 81 ? -10.860 12.205 7.876 1.00 98.38 81 GLN A C 1
ATOM 618 O O . GLN A 1 81 ? -11.901 12.831 8.076 1.00 98.38 81 GLN A O 1
ATOM 623 N N . ILE A 1 82 ? -10.817 10.871 7.901 1.00 96.81 82 ILE A N 1
ATOM 624 C CA . ILE A 1 82 ? -11.975 10.029 8.232 1.00 96.81 82 ILE A CA 1
ATOM 625 C C . ILE A 1 82 ? -11.945 9.513 9.678 1.00 96.81 82 ILE A C 1
ATOM 627 O O . ILE A 1 82 ? -12.803 8.720 10.053 1.00 96.81 82 ILE A O 1
ATOM 631 N N . GLY A 1 83 ? -10.996 9.981 10.499 1.00 97.12 83 GLY A N 1
ATOM 632 C CA . GLY A 1 83 ? -10.903 9.639 11.921 1.00 97.12 83 GLY A CA 1
ATOM 633 C C . GLY A 1 83 ? -10.426 8.214 12.206 1.00 97.12 83 GLY A C 1
ATOM 634 O O . GLY A 1 83 ? -10.677 7.708 13.298 1.00 97.12 83 GLY A O 1
ATOM 635 N N . LEU A 1 84 ? -9.761 7.572 11.242 1.00 96.88 84 LEU A N 1
ATOM 636 C CA . LEU A 1 84 ? -9.242 6.206 11.359 1.00 96.88 84 LEU A CA 1
ATOM 637 C C . LEU A 1 84 ? -7.712 6.195 11.483 1.00 96.88 84 LEU A C 1
ATOM 639 O O . LEU A 1 84 ? -7.077 7.253 11.535 1.00 96.88 84 LEU A O 1
ATOM 643 N N . LYS A 1 85 ? -7.129 4.997 11.578 1.00 89.75 85 LYS A N 1
ATOM 644 C CA . LYS A 1 85 ? -5.676 4.779 11.658 1.00 89.75 85 LYS A CA 1
ATOM 645 C C . LYS A 1 85 ? -5.151 3.927 10.518 1.00 89.75 85 LYS A C 1
ATOM 647 O O . LYS A 1 85 ? -5.916 3.074 10.028 1.00 89.75 85 LYS A O 1
#